Protein AF-X0V5M2-F1 (afdb_monomer_lite)

Organism: NCBI:txid412755

Foldseek 3Di:
DPPVLLDLVVVLVVLVVVQVVCCVPVVDNCDPVNSVVSSVVSVVVSCVVVVPPPDD

pLDDT: mean 77.22, std 12.12, range [38.0, 89.88]

Sequence (56 aa):
MKKWIRSKTLWVNIIAVTAIILQAEYGFIVSPELELAALGVINLILRKYTKEGLTK

Radius of gyration: 13.18 Å; chains: 1; bounding box: 38×15×33 Å

Structure (mmCIF, N/CA/C/O backbone):
data_AF-X0V5M2-F1
#
_entry.id   AF-X0V5M2-F1
#
loop_
_atom_site.group_PDB
_atom_site.id
_atom_site.type_symbol
_atom_site.label_atom_id
_atom_site.label_alt_id
_atom_site.label_comp_id
_atom_site.label_asym_id
_atom_site.label_entity_id
_atom_site.label_seq_id
_atom_site.pdbx_PDB_ins_code
_atom_site.Cartn_x
_atom_site.Cartn_y
_atom_site.Cartn_z
_atom_site.occupancy
_atom_site.B_iso_or_equiv
_atom_site.auth_seq_id
_atom_site.auth_comp_id
_atom_site.auth_asym_id
_atom_site.auth_atom_id
_atom_site.pdbx_PDB_model_num
ATOM 1 N N . MET A 1 1 ? -2.587 -3.951 20.843 1.00 55.78 1 MET A N 1
ATOM 2 C CA . MET A 1 1 ? -2.131 -3.405 19.541 1.00 55.78 1 MET A CA 1
ATOM 3 C C . MET A 1 1 ? -2.263 -1.892 19.574 1.00 55.78 1 MET A C 1
ATOM 5 O O . MET A 1 1 ? -3.330 -1.408 19.930 1.00 55.78 1 MET A O 1
ATOM 9 N N . LYS A 1 2 ? -1.198 -1.147 19.261 1.00 62.97 2 LYS A N 1
ATOM 10 C CA . LYS A 1 2 ? -1.236 0.325 19.242 1.00 62.97 2 LYS A CA 1
ATOM 11 C C . LYS A 1 2 ? -2.290 0.800 18.212 1.00 62.97 2 LYS A C 1
ATOM 13 O O . LYS A 1 2 ? -2.308 0.285 17.095 1.00 62.97 2 LYS A O 1
ATOM 18 N N . LYS A 1 3 ? -3.148 1.771 18.567 1.00 65.50 3 LYS A N 1
ATOM 19 C CA . LYS A 1 3 ? -4.304 2.243 17.758 1.00 65.50 3 LYS A CA 1
ATOM 20 C C . LYS A 1 3 ? -3.946 2.649 16.317 1.00 65.50 3 LYS A C 1
ATOM 22 O O . LYS A 1 3 ? -4.708 2.362 15.405 1.00 65.50 3 LYS A O 1
ATOM 27 N N . TRP A 1 4 ? -2.775 3.245 16.104 1.00 67.50 4 TRP A N 1
ATOM 28 C CA . TRP A 1 4 ? -2.292 3.708 14.794 1.00 67.50 4 TRP A CA 1
ATOM 29 C C . TRP A 1 4 ? -2.198 2.624 13.700 1.00 67.50 4 TRP A C 1
ATOM 31 O O . TRP A 1 4 ? -2.533 2.903 12.555 1.00 67.50 4 TRP A O 1
ATOM 41 N N . ILE A 1 5 ? -1.864 1.372 14.039 1.00 68.88 5 ILE A N 1
ATOM 42 C CA . ILE A 1 5 ? -1.759 0.253 13.077 1.00 68.88 5 ILE A CA 1
ATOM 43 C C . ILE A 1 5 ? -3.139 -0.166 12.538 1.00 68.88 5 ILE A C 1
ATOM 45 O O . ILE A 1 5 ? -3.230 -0.837 11.517 1.00 68.88 5 ILE A O 1
ATOM 49 N N . ARG A 1 6 ? -4.236 0.247 13.186 1.00 67.12 6 ARG A N 1
ATOM 50 C CA . ARG A 1 6 ? -5.601 0.019 12.688 1.00 67.12 6 ARG A CA 1
ATOM 51 C C . ARG A 1 6 ? -6.056 1.057 11.660 1.00 67.12 6 ARG A C 1
ATOM 53 O O . ARG A 1 6 ? -7.106 0.867 11.051 1.00 67.12 6 ARG A O 1
ATOM 60 N N . SER A 1 7 ? -5.310 2.148 11.477 1.00 78.00 7 SER A N 1
ATOM 61 C CA . SER A 1 7 ? -5.689 3.210 10.545 1.00 78.00 7 SER A CA 1
ATOM 62 C C . SER A 1 7 ? -5.568 2.722 9.105 1.00 78.00 7 SER A C 1
ATOM 64 O O . SER A 1 7 ? -4.462 2.494 8.620 1.00 78.00 7 SER A O 1
ATOM 66 N N . LYS A 1 8 ? -6.700 2.593 8.404 1.00 71.75 8 LYS A N 1
ATOM 67 C CA . LYS A 1 8 ? -6.720 2.243 6.974 1.00 71.75 8 LYS A CA 1
ATOM 68 C C . LYS A 1 8 ? -5.903 3.242 6.145 1.00 71.75 8 LYS A C 1
ATOM 70 O O . LYS A 1 8 ? -5.155 2.827 5.271 1.00 71.75 8 LYS A O 1
ATOM 75 N N . THR A 1 9 ? -5.958 4.529 6.492 1.00 79.38 9 THR A N 1
ATOM 76 C CA . THR A 1 9 ? -5.186 5.597 5.835 1.00 79.38 9 THR A CA 1
ATOM 77 C C . THR A 1 9 ? -3.678 5.376 5.934 1.00 79.38 9 THR A C 1
ATOM 79 O O . THR A 1 9 ? -2.967 5.590 4.960 1.00 79.38 9 THR A O 1
ATOM 82 N N . LEU A 1 10 ? -3.180 4.900 7.083 1.00 81.19 10 LEU A N 1
ATOM 83 C CA . LEU A 1 10 ? -1.753 4.611 7.247 1.00 81.19 10 LEU A CA 1
ATOM 84 C C . LEU A 1 10 ? -1.301 3.523 6.266 1.00 81.19 10 LEU A C 1
ATOM 86 O O . LEU A 1 10 ? -0.264 3.663 5.630 1.00 81.19 10 LEU A O 1
ATOM 90 N N . TRP A 1 11 ? -2.093 2.463 6.118 1.00 79.75 11 TRP A N 1
ATOM 91 C CA . TRP A 1 11 ? -1.759 1.361 5.222 1.00 79.75 11 TRP A CA 1
ATOM 92 C C . TRP A 1 11 ? -1.863 1.730 3.747 1.00 79.75 11 TRP A C 1
ATOM 94 O O . TRP A 1 11 ? -0.986 1.346 2.983 1.00 79.75 11 TRP A O 1
ATOM 104 N N . VAL A 1 12 ? -2.874 2.511 3.359 1.00 82.50 12 VAL A N 1
ATOM 105 C CA . VAL A 1 12 ? -2.974 3.054 1.994 1.00 82.50 12 VAL A CA 1
ATOM 106 C C . VAL A 1 12 ? -1.729 3.880 1.663 1.00 82.50 12 VAL A C 1
ATOM 108 O O . VAL A 1 12 ? -1.110 3.662 0.627 1.00 82.50 12 VAL A O 1
ATOM 111 N N . ASN A 1 13 ? -1.298 4.752 2.578 1.00 86.25 13 ASN A N 1
ATOM 112 C CA . ASN A 1 13 ? -0.103 5.570 2.375 1.00 86.25 13 ASN A CA 1
ATOM 113 C C . ASN A 1 13 ? 1.178 4.726 2.309 1.00 86.25 13 ASN A C 1
ATOM 115 O O . ASN A 1 13 ? 2.054 5.020 1.501 1.00 86.25 13 ASN A O 1
ATOM 119 N N . ILE A 1 14 ? 1.293 3.671 3.123 1.00 85.81 14 ILE A N 1
ATOM 120 C CA . ILE A 1 14 ? 2.433 2.745 3.063 1.00 85.81 14 ILE A CA 1
ATOM 121 C C . ILE A 1 14 ? 2.484 2.044 1.704 1.00 85.81 14 ILE A C 1
ATOM 123 O O . ILE A 1 14 ? 3.540 2.045 1.083 1.00 85.81 14 ILE A O 1
ATOM 127 N N . ILE A 1 15 ? 1.363 1.496 1.219 1.00 85.62 15 ILE A N 1
ATOM 128 C CA . ILE A 1 15 ? 1.306 0.834 -0.095 1.00 85.62 15 ILE A CA 1
ATOM 129 C C . ILE A 1 15 ? 1.703 1.812 -1.198 1.00 85.62 15 ILE A C 1
ATOM 131 O O . ILE A 1 15 ? 2.543 1.466 -2.021 1.00 85.62 15 ILE A O 1
ATOM 135 N N . ALA A 1 16 ? 1.163 3.034 -1.182 1.00 84.81 16 ALA A N 1
ATOM 136 C CA . ALA A 1 16 ? 1.477 4.053 -2.178 1.00 84.81 16 ALA A CA 1
ATOM 137 C C . ALA A 1 16 ? 2.975 4.404 -2.184 1.00 84.81 16 ALA A C 1
ATOM 139 O O . ALA A 1 16 ? 3.611 4.416 -3.235 1.00 84.81 16 ALA A O 1
ATOM 140 N N . VAL A 1 17 ? 3.572 4.622 -1.007 1.00 88.94 17 VAL A N 1
ATOM 141 C CA . VAL A 1 17 ? 5.011 4.905 -0.886 1.00 88.94 17 VAL A CA 1
ATOM 142 C C . VAL A 1 17 ? 5.846 3.714 -1.358 1.00 88.94 17 VAL A C 1
ATOM 144 O O . VAL A 1 17 ? 6.798 3.897 -2.112 1.00 88.94 17 VAL A O 1
ATOM 147 N N . THR A 1 18 ? 5.489 2.489 -0.968 1.00 85.75 18 THR A N 1
ATOM 148 C CA . THR A 1 18 ? 6.187 1.279 -1.423 1.00 85.75 18 THR A CA 1
ATOM 149 C C . THR A 1 18 ? 6.071 1.098 -2.936 1.00 85.75 18 THR A C 1
ATOM 151 O O . THR A 1 18 ? 7.069 0.793 -3.579 1.00 85.75 18 THR A O 1
ATOM 154 N N . ALA A 1 19 ? 4.900 1.341 -3.525 1.00 84.75 19 ALA A N 1
ATOM 155 C CA . ALA A 1 19 ? 4.696 1.260 -4.967 1.00 84.75 19 ALA A CA 1
ATOM 156 C C . ALA A 1 19 ? 5.547 2.289 -5.723 1.00 84.75 19 ALA A C 1
ATOM 158 O O . ALA A 1 19 ? 6.107 1.958 -6.764 1.00 84.75 19 ALA A O 1
ATOM 159 N N . ILE A 1 20 ? 5.683 3.512 -5.201 1.00 87.00 20 ILE A N 1
ATOM 160 C CA . ILE A 1 20 ? 6.545 4.550 -5.789 1.00 87.00 20 ILE A CA 1
ATOM 161 C C . ILE A 1 20 ? 8.022 4.148 -5.707 1.00 87.00 20 ILE A C 1
ATOM 163 O O . ILE A 1 20 ? 8.742 4.279 -6.692 1.00 87.00 20 ILE A O 1
ATOM 167 N N . ILE A 1 21 ? 8.474 3.625 -4.564 1.00 88.62 21 ILE A N 1
ATOM 168 C CA . ILE A 1 21 ? 9.865 3.178 -4.387 1.00 88.62 21 ILE A CA 1
ATOM 169 C C . ILE A 1 21 ? 10.186 2.019 -5.337 1.00 88.62 21 ILE A C 1
ATOM 171 O O . ILE A 1 21 ? 11.212 2.043 -6.010 1.00 88.62 21 ILE A O 1
ATOM 175 N N . LEU A 1 22 ? 9.299 1.024 -5.433 1.00 84.44 22 LEU A N 1
ATOM 176 C CA . LEU A 1 22 ? 9.485 -0.115 -6.334 1.00 84.44 22 LEU A CA 1
ATOM 177 C C . LEU A 1 22 ? 9.497 0.316 -7.807 1.00 84.44 22 LEU A C 1
ATOM 179 O O . LEU A 1 22 ? 10.311 -0.186 -8.578 1.00 84.44 22 LEU A O 1
ATOM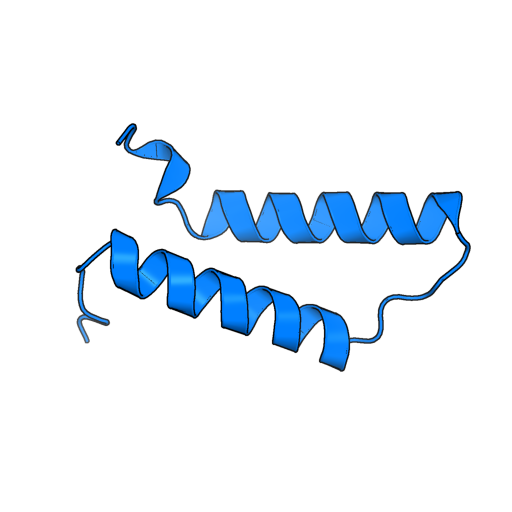 183 N N . GLN A 1 23 ? 8.641 1.269 -8.188 1.00 84.62 23 GLN A N 1
ATOM 184 C CA . GLN A 1 23 ? 8.654 1.859 -9.529 1.00 84.62 23 GLN A CA 1
ATOM 185 C C . GLN A 1 23 ? 9.968 2.589 -9.822 1.00 84.62 23 GLN A C 1
ATOM 187 O O . GLN A 1 23 ? 10.516 2.429 -10.910 1.00 84.62 23 GLN A O 1
ATOM 192 N N . ALA A 1 24 ? 10.483 3.360 -8.861 1.00 86.38 24 ALA A N 1
ATOM 193 C CA . ALA A 1 24 ? 11.719 4.120 -9.022 1.00 86.38 24 ALA A CA 1
ATOM 194 C C . ALA A 1 24 ? 12.960 3.219 -9.137 1.00 86.38 24 ALA A C 1
ATOM 196 O O . ALA A 1 24 ? 13.830 3.496 -9.956 1.00 86.38 24 ALA A O 1
ATOM 197 N N . GLU A 1 25 ? 13.027 2.141 -8.350 1.00 89.88 25 GLU A N 1
ATOM 198 C CA . GLU A 1 25 ? 14.202 1.260 -8.294 1.00 89.88 25 GLU A CA 1
ATOM 199 C C . GLU A 1 25 ? 14.220 0.223 -9.428 1.00 89.88 25 GLU A C 1
ATOM 201 O O . GLU A 1 25 ? 15.262 -0.042 -10.022 1.00 89.88 25 GLU A O 1
ATOM 206 N N . TYR A 1 26 ? 13.065 -0.369 -9.752 1.00 85.94 26 TYR A N 1
ATOM 207 C CA . TYR A 1 26 ? 12.983 -1.486 -10.700 1.00 85.94 26 TYR A CA 1
ATOM 208 C C . TYR A 1 26 ? 12.464 -1.084 -12.086 1.00 85.94 26 TYR A C 1
ATOM 210 O O . TYR A 1 26 ? 12.436 -1.922 -12.986 1.00 85.94 26 TYR A O 1
ATOM 218 N N . GLY A 1 27 ? 11.992 0.157 -12.267 1.00 79.69 27 GLY A N 1
ATOM 219 C CA . GLY A 1 27 ? 11.317 0.597 -13.498 1.00 79.69 27 GLY A CA 1
ATOM 220 C C . GLY A 1 27 ? 10.013 -0.161 -13.789 1.00 79.69 27 GLY A C 1
ATOM 221 O O . GLY A 1 27 ? 9.446 -0.042 -14.875 1.00 79.69 27 GLY A O 1
ATOM 222 N N . PHE A 1 28 ? 9.545 -0.969 -12.834 1.00 78.44 28 PHE A N 1
ATOM 223 C CA . PHE A 1 28 ? 8.358 -1.798 -12.959 1.00 78.44 28 PHE A CA 1
ATOM 224 C C . PHE A 1 28 ? 7.124 -0.964 -12.637 1.00 78.44 28 PHE A C 1
ATOM 226 O O . PHE A 1 28 ? 6.915 -0.582 -11.487 1.00 78.44 28 PHE A O 1
ATOM 233 N N . ILE A 1 29 ? 6.296 -0.702 -13.646 1.00 79.00 29 ILE A N 1
ATOM 234 C CA . ILE A 1 29 ? 5.015 -0.018 -13.465 1.00 79.00 29 ILE A CA 1
ATOM 235 C C . ILE A 1 29 ? 4.077 -0.972 -12.728 1.00 79.00 29 ILE A C 1
ATOM 237 O O . ILE A 1 29 ? 3.689 -2.015 -13.257 1.00 79.00 29 ILE A O 1
ATOM 241 N N . VAL A 1 30 ? 3.708 -0.611 -11.501 1.00 80.62 30 VAL A N 1
ATOM 242 C CA . VAL A 1 30 ? 2.679 -1.341 -10.760 1.00 80.62 30 VAL A CA 1
ATOM 243 C C . VAL A 1 30 ? 1.356 -1.112 -11.482 1.00 80.62 30 VAL A C 1
ATOM 245 O O . VAL A 1 30 ? 0.884 0.020 -11.573 1.00 80.62 30 VAL A O 1
ATOM 248 N N . SER A 1 31 ? 0.779 -2.177 -12.043 1.00 86.19 31 SER A N 1
ATOM 249 C CA . SER A 1 31 ? -0.498 -2.057 -12.740 1.00 86.19 31 SER A CA 1
ATOM 250 C C . SE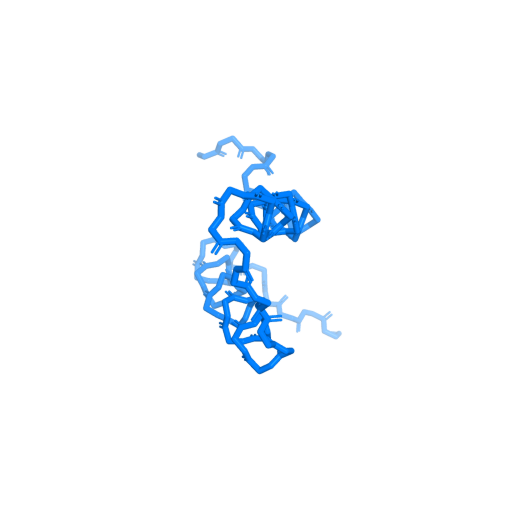R A 1 31 ? -1.630 -1.768 -11.740 1.00 86.19 31 SER A C 1
ATOM 252 O O . SER A 1 31 ? -1.560 -2.218 -10.587 1.00 86.19 31 SER A O 1
ATOM 254 N N . PRO A 1 32 ? -2.695 -1.058 -12.155 1.00 84.12 32 PRO A N 1
ATOM 255 C CA . PRO A 1 32 ? -3.819 -0.742 -11.274 1.00 84.12 32 PRO A CA 1
ATOM 256 C C . PRO A 1 32 ? -4.455 -1.982 -10.628 1.00 84.12 32 PRO A C 1
ATOM 258 O O . PRO A 1 32 ? -4.897 -1.936 -9.481 1.00 84.12 32 PRO A O 1
ATOM 261 N N . GLU A 1 33 ? -4.472 -3.113 -11.334 1.00 87.94 33 GLU A N 1
ATOM 262 C CA . GLU A 1 33 ? -5.015 -4.385 -10.848 1.00 87.94 33 GLU A CA 1
ATOM 263 C C . GLU A 1 33 ? -4.186 -4.952 -9.690 1.00 87.94 33 GLU A C 1
ATOM 265 O O . GLU A 1 33 ? -4.745 -5.463 -8.717 1.00 87.94 33 GLU A O 1
ATOM 270 N N . LEU A 1 34 ? -2.857 -4.837 -9.775 1.00 85.81 34 LEU A N 1
ATOM 271 C CA . LEU A 1 34 ? -1.925 -5.271 -8.735 1.00 85.81 34 LEU A CA 1
ATOM 272 C C . LEU A 1 34 ? -2.056 -4.403 -7.478 1.00 85.81 34 LEU A C 1
ATOM 274 O O . LEU A 1 34 ? -2.096 -4.930 -6.363 1.00 85.81 34 LEU A O 1
ATOM 278 N N . GLU A 1 35 ? -2.186 -3.087 -7.651 1.00 83.44 35 GLU A N 1
ATOM 279 C CA . GLU A 1 35 ? -2.397 -2.153 -6.542 1.00 83.44 35 GLU A CA 1
ATOM 280 C C . GLU A 1 35 ? -3.750 -2.394 -5.849 1.00 83.44 35 GLU A C 1
ATOM 282 O O . GLU A 1 35 ? -3.819 -2.493 -4.618 1.00 83.44 35 GLU A O 1
ATOM 287 N N . LEU A 1 36 ? -4.819 -2.597 -6.628 1.00 86.56 36 LEU A N 1
ATOM 288 C CA . LEU A 1 36 ? -6.144 -2.967 -6.121 1.00 86.56 36 LEU A CA 1
ATOM 289 C C . LEU A 1 36 ? -6.122 -4.296 -5.358 1.00 86.56 36 LEU A C 1
ATOM 291 O O . LEU A 1 36 ? -6.730 -4.399 -4.287 1.00 86.56 36 LEU A O 1
ATOM 295 N N . ALA A 1 37 ? -5.411 -5.305 -5.868 1.00 88.06 37 ALA A N 1
ATOM 296 C CA . ALA A 1 37 ? -5.268 -6.592 -5.195 1.00 88.06 37 ALA A CA 1
ATOM 297 C C . ALA A 1 37 ? -4.540 -6.451 -3.846 1.00 88.06 37 ALA A C 1
ATOM 299 O O . ALA A 1 37 ? -5.010 -6.980 -2.833 1.00 88.06 37 ALA A O 1
ATOM 300 N N . ALA A 1 38 ? -3.444 -5.684 -3.800 1.00 85.12 38 ALA A N 1
ATOM 301 C CA . AL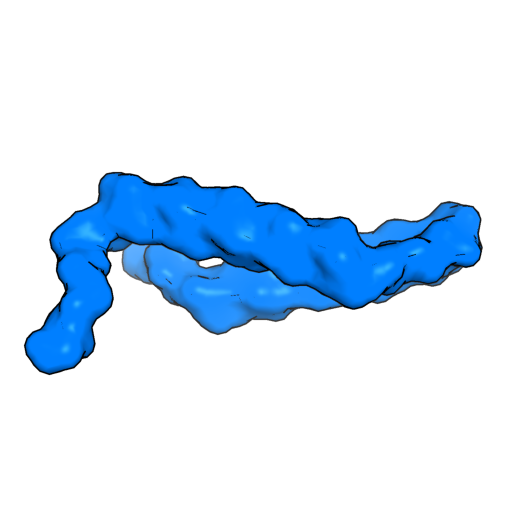A A 1 38 ? -2.696 -5.414 -2.571 1.00 85.12 38 ALA A CA 1
ATOM 302 C C . ALA A 1 38 ? -3.55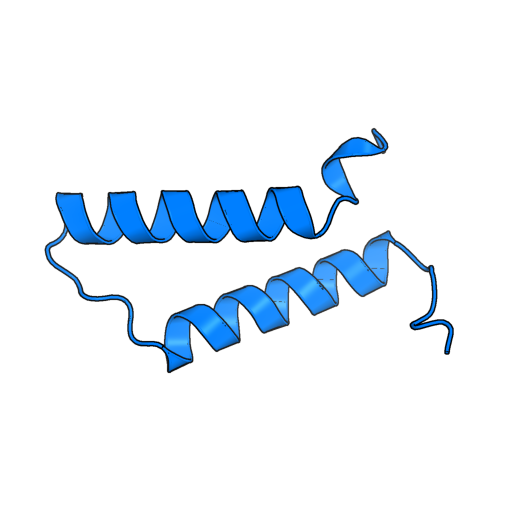6 -4.681 -1.524 1.00 85.12 38 ALA A C 1
ATOM 304 O O . ALA A 1 38 ? -3.615 -5.090 -0.358 1.00 85.12 38 ALA A O 1
ATOM 305 N N . LEU A 1 39 ? -4.294 -3.651 -1.950 1.00 84.31 39 LEU A N 1
ATOM 306 C CA . LEU A 1 39 ? -5.253 -2.930 -1.109 1.00 84.31 39 LEU A CA 1
ATOM 307 C C . LEU A 1 39 ? -6.369 -3.845 -0.591 1.00 84.31 39 LEU A C 1
ATOM 309 O O . LEU A 1 39 ? -6.748 -3.757 0.579 1.00 84.31 39 LEU A O 1
ATOM 313 N N . GLY A 1 40 ? -6.887 -4.743 -1.430 1.00 85.69 40 GLY A N 1
ATOM 314 C CA . GLY A 1 40 ? -7.903 -5.725 -1.056 1.00 85.69 40 GLY A CA 1
ATOM 315 C C . GLY A 1 40 ? -7.431 -6.662 0.058 1.00 85.69 40 GLY A C 1
ATOM 316 O O . GLY A 1 40 ? -8.114 -6.810 1.076 1.00 85.69 40 GLY A O 1
ATOM 317 N N . VAL A 1 41 ? -6.234 -7.237 -0.085 1.00 86.06 41 VAL A N 1
ATOM 318 C CA . VAL A 1 41 ? -5.624 -8.115 0.931 1.00 86.06 41 VAL A CA 1
ATOM 319 C C . VAL A 1 41 ? -5.412 -7.369 2.247 1.00 86.06 41 VAL A C 1
ATOM 321 O O . VAL A 1 41 ? -5.795 -7.860 3.312 1.00 86.06 41 VAL A O 1
ATOM 324 N N . ILE A 1 42 ? -4.864 -6.156 2.190 1.00 83.44 42 ILE A N 1
ATOM 325 C CA . ILE A 1 42 ? -4.621 -5.338 3.381 1.00 83.44 42 ILE A CA 1
ATOM 326 C C . ILE A 1 42 ? -5.931 -4.954 4.069 1.00 83.44 42 ILE A C 1
ATOM 328 O O . ILE A 1 42 ? -6.024 -5.045 5.294 1.00 83.44 42 ILE A O 1
ATOM 332 N N . ASN A 1 43 ? -6.978 -4.622 3.314 1.00 81.19 43 ASN A N 1
ATOM 333 C CA . ASN A 1 43 ? -8.303 -4.365 3.870 1.00 81.19 43 ASN A CA 1
ATOM 334 C C . ASN A 1 43 ? -8.906 -5.603 4.546 1.00 81.19 43 ASN A C 1
ATOM 336 O O . ASN A 1 43 ? -9.518 -5.468 5.606 1.00 81.19 43 ASN A O 1
ATOM 340 N N . LEU A 1 44 ? -8.717 -6.807 3.997 1.00 82.06 44 LEU A N 1
ATOM 341 C CA . LEU A 1 44 ? -9.172 -8.055 4.623 1.00 82.06 44 LEU A CA 1
ATOM 342 C C . LEU A 1 44 ? -8.423 -8.351 5.928 1.00 82.06 44 LEU A C 1
ATOM 344 O O . LEU A 1 44 ? -9.052 -8.678 6.940 1.00 82.06 44 LEU A O 1
ATOM 348 N N . ILE A 1 45 ? -7.097 -8.186 5.928 1.00 80.31 45 ILE A N 1
ATOM 349 C CA . ILE A 1 45 ? -6.254 -8.315 7.123 1.00 80.31 45 ILE A CA 1
ATOM 350 C C . ILE A 1 45 ? -6.718 -7.313 8.176 1.00 80.31 45 ILE A C 1
ATOM 352 O O . ILE A 1 45 ? -7.071 -7.694 9.295 1.00 80.31 45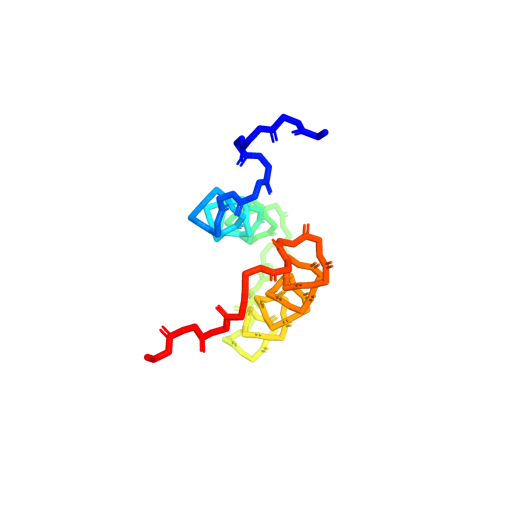 ILE A O 1
ATOM 356 N N . LEU A 1 46 ? -6.803 -6.036 7.806 1.00 73.50 46 LEU A N 1
ATOM 357 C CA . LEU A 1 46 ? -7.271 -4.987 8.695 1.00 73.50 46 LEU A CA 1
ATOM 358 C C . LEU A 1 46 ? -8.656 -5.297 9.230 1.00 73.50 46 LEU A C 1
ATOM 360 O O . LEU A 1 46 ? -8.839 -5.179 10.435 1.00 73.50 46 LEU A O 1
ATOM 364 N N . 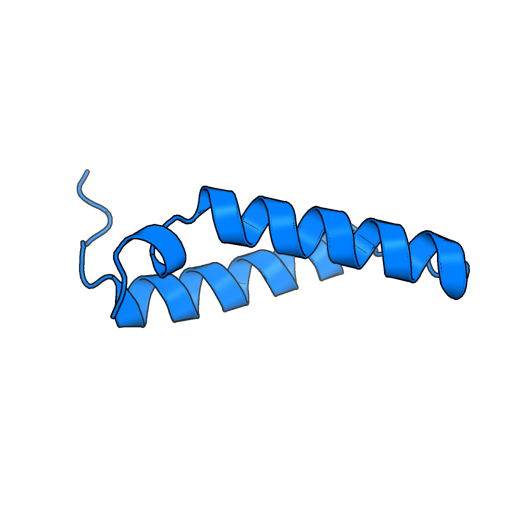ARG A 1 47 ? -9.602 -5.755 8.406 1.00 75.38 47 ARG A N 1
ATOM 365 C CA . ARG A 1 47 ? -10.960 -6.119 8.836 1.00 75.38 47 ARG A CA 1
ATOM 366 C C . ARG A 1 47 ? -10.953 -7.220 9.895 1.00 75.38 47 ARG A C 1
ATOM 368 O O . ARG A 1 47 ? -11.657 -7.104 10.898 1.00 75.38 47 ARG A O 1
ATOM 375 N N . LYS A 1 48 ? -10.105 -8.239 9.735 1.00 72.94 48 LYS A N 1
ATOM 376 C CA . LYS A 1 48 ? -9.928 -9.308 10.731 1.00 72.94 48 LYS A CA 1
ATOM 377 C C . LYS A 1 48 ? -9.395 -8.775 12.070 1.00 72.94 48 LYS A C 1
ATOM 379 O O . LYS A 1 48 ? -9.831 -9.231 13.125 1.00 72.94 48 LYS A O 1
ATOM 384 N N . TYR A 1 49 ? -8.485 -7.798 12.039 1.00 72.75 49 TYR A N 1
ATOM 385 C CA . TYR A 1 49 ? -7.869 -7.215 13.243 1.00 72.75 49 TYR A CA 1
ATOM 386 C C . TYR A 1 49 ? -8.643 -6.042 13.865 1.00 72.75 49 TYR A C 1
ATOM 388 O O . TYR A 1 49 ? -8.488 -5.770 15.064 1.00 72.75 49 TYR A O 1
ATOM 396 N N . THR A 1 50 ? -9.449 -5.329 13.076 1.00 70.31 50 THR A N 1
ATOM 397 C CA . THR A 1 50 ? -10.229 -4.177 13.543 1.00 70.31 50 THR A CA 1
ATOM 398 C C . THR A 1 50 ? -11.549 -4.591 14.166 1.00 70.31 50 THR A C 1
ATOM 400 O O . THR A 1 50 ? -11.942 -3.911 15.104 1.00 70.31 50 THR A O 1
ATOM 403 N N . LYS A 1 51 ? -12.184 -5.703 13.753 1.00 61.53 51 LYS A N 1
ATOM 404 C CA . LYS A 1 51 ? -13.488 -6.199 14.266 1.00 61.53 51 LYS A CA 1
ATOM 405 C C . LYS A 1 51 ? -14.624 -5.157 14.335 1.00 61.53 51 LYS A C 1
ATOM 407 O O . LYS A 1 51 ? -15.732 -5.505 14.724 1.00 61.53 51 LYS A O 1
ATOM 412 N N . GLU A 1 52 ? -14.391 -3.918 13.926 1.00 59.81 52 GLU A N 1
ATOM 413 C CA . GLU A 1 52 ? -15.421 -2.955 13.588 1.00 59.81 52 GLU A CA 1
ATOM 414 C C . GLU A 1 52 ? -16.011 -3.441 12.270 1.00 59.81 52 GLU A C 1
ATOM 416 O O . GLU A 1 52 ? -15.325 -3.517 11.242 1.00 59.81 52 GLU A O 1
ATOM 421 N N . GLY A 1 53 ? -17.269 -3.883 12.332 1.00 48.50 53 GLY A N 1
ATOM 422 C CA . GLY A 1 53 ? -18.049 -4.152 11.138 1.00 48.50 53 GLY A CA 1
ATOM 423 C C . GLY A 1 53 ? -17.965 -2.949 10.205 1.00 48.50 53 GLY A C 1
ATOM 424 O O . GLY A 1 53 ? -17.713 -1.824 10.630 1.00 48.50 53 GLY A O 1
ATOM 425 N N . LEU A 1 54 ? -18.173 -3.181 8.914 1.00 54.72 54 LEU A N 1
ATOM 426 C CA . LEU A 1 54 ? -18.623 -2.097 8.052 1.00 54.72 54 LEU A CA 1
ATOM 427 C C . LEU A 1 54 ? -19.985 -1.669 8.615 1.00 54.72 54 LEU A C 1
ATOM 429 O O . LEU A 1 54 ? -21.003 -2.233 8.228 1.00 54.72 54 LEU A O 1
ATOM 433 N N . THR A 1 55 ? -19.998 -0.784 9.610 1.00 39.66 55 THR A N 1
ATOM 434 C CA . THR A 1 55 ? -21.214 -0.136 10.075 1.00 39.66 55 THR A CA 1
ATOM 435 C C . THR A 1 55 ? -21.620 0.799 8.949 1.00 39.66 55 THR A C 1
ATOM 437 O O . THR A 1 55 ? -20.996 1.837 8.726 1.00 39.66 55 THR A O 1
ATOM 440 N N . LYS A 1 56 ? -22.593 0.337 8.164 1.00 38.00 56 LYS A N 1
ATOM 441 C CA . LYS A 1 56 ? -23.638 1.229 7.681 1.00 38.00 56 LYS A CA 1
ATOM 442 C C . LYS A 1 56 ? -24.546 1.569 8.852 1.00 38.00 56 LYS A C 1
ATOM 444 O O . LYS A 1 56 ? -24.732 0.670 9.705 1.00 38.00 56 LYS A O 1
#

Secondary structure (DSSP, 8-state):
--GGGG-HHHHHHHHHHHHHHHHHHH-----HHHHHHHHHHHHHHHHHHH------